Protein AF-H0ADK1-F1 (afdb_monomer_lite)

Secondary structure (DSSP, 8-state):
--PPEEEE-TTTTT---EEEE-SSSEEEEEEEEPTTT-PEEEEEE-TTS--EEEES-TT-GGGTT-

Radius of gyration: 12.51 Å; chains: 1; bounding box: 31×39×26 Å

Sequence (66 aa):
MYGSRFVGCTNYPDCENTYPLPNNGTINSSDKECETCGKPMIFVERKNNKDYSMCIDPDCASKDDW

pLDDT: mean 83.2, std 10.44, range [43.34, 91.12]

Foldseek 3Di:
DDDWDKDFDPPPPVGGDIFTDDPAFDKAWDPDADPQPRATKIWGHHPVDDIDIDGRHPPGPSRPVD

Structure (mmCIF, N/CA/C/O backbone):
data_AF-H0ADK1-F1
#
_entry.id   AF-H0ADK1-F1
#
loop_
_atom_site.group_PDB
_atom_site.id
_atom_site.type_symbol
_atom_site.label_atom_id
_atom_site.label_alt_id
_atom_site.label_comp_id
_atom_site.label_asym_id
_atom_site.label_entity_id
_atom_site.label_seq_id
_atom_site.pdbx_PDB_ins_code
_atom_site.Cartn_x
_atom_site.Cartn_y
_atom_site.Cartn_z
_atom_site.occupancy
_atom_site.B_iso_or_equiv
_atom_site.auth_seq_id
_atom_site.auth_comp_id
_atom_site.auth_asym_id
_atom_site.auth_atom_id
_atom_site.pdbx_PDB_model_num
ATOM 1 N N . MET A 1 1 ? 17.877 1.495 -14.518 1.00 43.34 1 MET A N 1
ATOM 2 C CA . MET A 1 1 ? 17.273 0.295 -13.899 1.00 43.34 1 MET A CA 1
ATOM 3 C C . MET A 1 1 ? 16.034 0.760 -13.150 1.00 43.34 1 MET A C 1
ATOM 5 O O . MET A 1 1 ? 16.182 1.455 -12.155 1.00 43.34 1 MET A O 1
ATOM 9 N N . TYR A 1 2 ? 14.833 0.5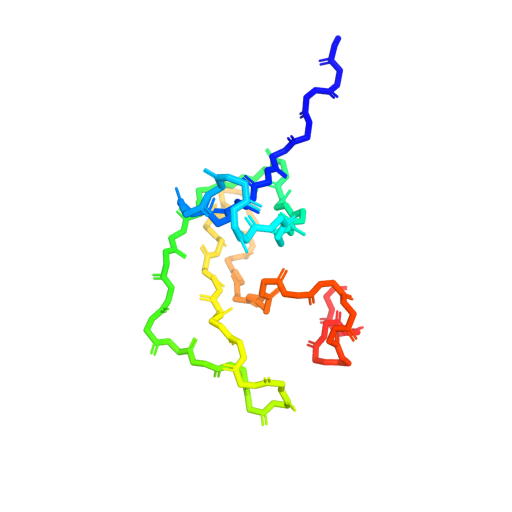02 -13.669 1.00 59.94 2 TYR A N 1
ATOM 10 C CA . TYR A 1 2 ? 13.584 0.911 -13.016 1.00 59.94 2 TYR A CA 1
ATOM 11 C C . TYR A 1 2 ? 13.176 -0.179 -12.018 1.00 59.94 2 TYR A C 1
ATOM 13 O O . TYR A 1 2 ? 12.461 -1.112 -12.366 1.00 59.94 2 TYR A O 1
ATOM 21 N N . GLY A 1 3 ? 13.719 -0.120 -10.801 1.00 63.66 3 GLY A N 1
ATOM 22 C CA . GLY A 1 3 ? 13.289 -0.994 -9.710 1.00 63.66 3 GLY A CA 1
ATOM 23 C C . GLY A 1 3 ? 11.945 -0.513 -9.172 1.00 63.66 3 GLY A C 1
ATOM 24 O O . GLY A 1 3 ? 11.843 0.632 -8.737 1.00 63.66 3 GLY A O 1
A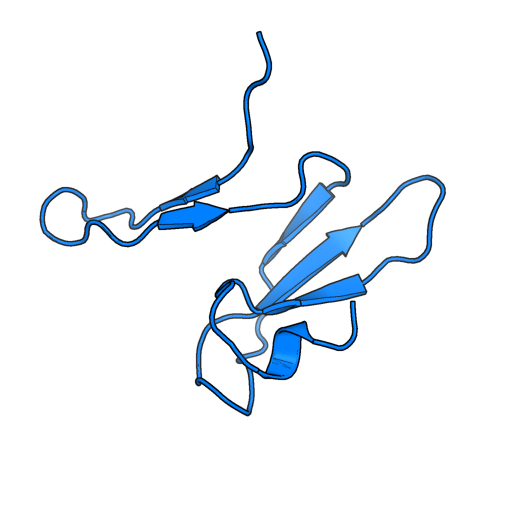TOM 25 N N . SER A 1 4 ? 10.929 -1.372 -9.224 1.00 78.12 4 SER A N 1
ATOM 26 C CA . SER A 1 4 ? 9.622 -1.104 -8.615 1.00 78.12 4 SER A CA 1
ATOM 27 C C . SER A 1 4 ? 9.618 -1.654 -7.194 1.00 78.12 4 SER A C 1
ATOM 29 O O . SER A 1 4 ? 10.128 -2.752 -6.965 1.00 78.12 4 SER A O 1
ATOM 31 N N . ARG A 1 5 ? 9.072 -0.914 -6.229 1.00 88.25 5 ARG A N 1
ATOM 32 C CA . ARG A 1 5 ? 8.909 -1.417 -4.858 1.00 88.25 5 ARG A CA 1
ATOM 33 C C . ARG A 1 5 ? 7.711 -2.361 -4.807 1.00 88.25 5 ARG A C 1
ATOM 35 O O . ARG A 1 5 ? 6.708 -2.129 -5.476 1.00 88.25 5 ARG A O 1
ATOM 42 N N . PHE A 1 6 ? 7.802 -3.408 -3.999 1.00 89.75 6 PHE A N 1
ATOM 43 C CA . PHE A 1 6 ? 6.700 -4.333 -3.754 1.00 89.75 6 PHE A CA 1
ATOM 44 C C . PHE A 1 6 ? 6.804 -4.914 -2.345 1.00 89.75 6 PHE A C 1
ATOM 46 O O . PHE A 1 6 ? 7.846 -4.818 -1.693 1.00 89.75 6 PHE A O 1
ATOM 53 N N . VAL A 1 7 ? 5.711 -5.505 -1.886 1.00 88.50 7 VAL A N 1
ATOM 54 C CA . VAL A 1 7 ? 5.635 -6.303 -0.664 1.00 88.50 7 VAL A CA 1
ATOM 55 C C . VAL A 1 7 ? 5.260 -7.720 -1.051 1.00 88.50 7 VAL A C 1
ATOM 57 O O . VAL A 1 7 ? 4.416 -7.922 -1.920 1.00 88.50 7 VAL A O 1
ATOM 60 N N . GLY A 1 8 ? 5.920 -8.690 -0.432 1.00 88.69 8 GLY A N 1
ATOM 61 C CA . GLY A 1 8 ? 5.658 -10.106 -0.634 1.00 88.69 8 GLY A CA 1
ATOM 62 C C . GLY A 1 8 ? 5.447 -10.819 0.691 1.00 88.69 8 GLY A C 1
ATOM 63 O O . GLY A 1 8 ? 5.856 -10.330 1.748 1.00 88.69 8 GLY A O 1
ATOM 64 N N . CYS A 1 9 ? 4.808 -11.979 0.619 1.00 88.06 9 CYS A N 1
ATOM 65 C CA . CYS A 1 9 ? 4.708 -12.903 1.739 1.00 88.06 9 CYS A CA 1
ATOM 66 C C . CYS A 1 9 ? 6.094 -13.286 2.284 1.00 88.06 9 CYS A C 1
ATOM 68 O O . CYS A 1 9 ? 7.016 -13.588 1.529 1.00 88.06 9 CYS A O 1
ATOM 70 N N . THR A 1 10 ? 6.227 -13.333 3.611 1.00 88.81 10 THR A N 1
ATOM 71 C CA . THR A 1 10 ? 7.444 -13.832 4.270 1.00 88.81 10 THR A CA 1
ATOM 72 C C . THR A 1 10 ? 7.587 -15.347 4.144 1.00 88.81 10 THR A C 1
ATOM 74 O O . THR A 1 10 ? 8.705 -15.849 4.120 1.00 88.81 10 THR A O 1
ATOM 77 N N . ASN A 1 11 ? 6.468 -16.069 4.023 1.00 90.75 11 ASN A N 1
ATOM 78 C CA . ASN A 1 11 ? 6.429 -17.527 3.912 1.00 90.75 11 ASN A CA 1
ATOM 79 C C . 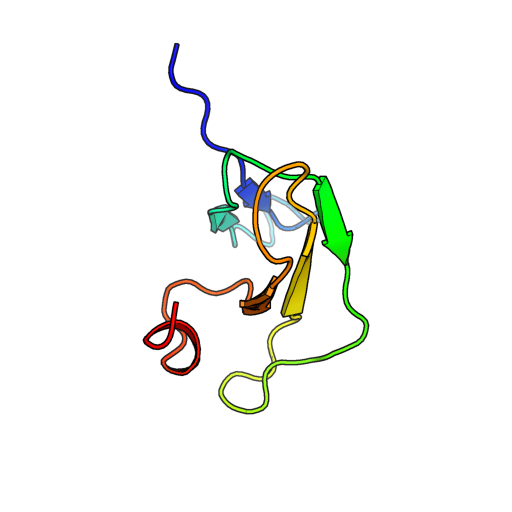ASN A 1 11 ? 6.575 -18.026 2.462 1.00 90.75 11 ASN A C 1
ATOM 81 O O . ASN A 1 11 ? 5.893 -18.957 2.048 1.00 90.75 11 ASN A O 1
ATOM 85 N N . TYR A 1 12 ? 7.405 -17.370 1.658 1.00 85.12 12 TYR A N 1
ATOM 86 C CA . TYR A 1 12 ? 7.719 -17.837 0.308 1.00 85.12 12 TYR A CA 1
ATOM 87 C C . TYR A 1 12 ? 8.554 -19.138 0.376 1.00 85.12 12 TYR A C 1
ATOM 89 O O . TYR A 1 12 ? 9.474 -19.198 1.198 1.00 85.12 12 TYR A O 1
ATOM 97 N N . PRO A 1 13 ? 8.307 -20.161 -0.473 1.00 88.19 13 PRO A N 1
ATOM 98 C CA . PRO A 1 13 ? 7.395 -20.181 -1.626 1.00 88.19 13 PRO A CA 1
ATOM 99 C C . PRO A 1 13 ? 5.953 -20.608 -1.317 1.00 88.19 13 PRO A C 1
ATOM 101 O O . PRO A 1 13 ? 5.105 -20.534 -2.197 1.00 88.19 13 PRO A O 1
ATOM 104 N N . ASP A 1 14 ? 5.637 -21.016 -0.087 1.00 89.69 14 ASP A N 1
ATOM 105 C CA . ASP A 1 14 ? 4.287 -21.486 0.267 1.00 89.69 14 ASP A CA 1
ATOM 106 C C . ASP A 1 14 ? 3.211 -20.391 0.114 1.00 89.69 14 ASP A C 1
ATOM 108 O O . ASP A 1 14 ? 2.027 -20.686 -0.045 1.00 89.69 14 ASP A O 1
ATOM 112 N N . CYS A 1 15 ? 3.611 -19.117 0.162 1.00 86.81 15 CYS A N 1
ATOM 113 C CA . CYS A 1 15 ? 2.800 -17.981 -0.259 1.00 86.81 15 CYS A CA 1
ATOM 114 C C . CYS A 1 15 ? 3.557 -17.119 -1.282 1.00 86.81 15 CYS A C 1
ATOM 116 O O . CYS A 1 15 ? 4.564 -16.491 -0.953 1.00 86.81 15 CYS A O 1
ATOM 118 N N . GLU A 1 16 ? 3.019 -17.025 -2.501 1.00 88.12 16 GLU A N 1
ATOM 119 C CA . GLU A 1 16 ? 3.587 -16.245 -3.616 1.00 88.12 16 GLU A CA 1
ATOM 120 C C . GLU A 1 16 ? 2.912 -14.877 -3.817 1.00 88.12 16 GLU A C 1
ATOM 122 O O . GLU A 1 16 ? 3.186 -14.168 -4.787 1.00 88.12 16 GLU A O 1
ATOM 127 N N . ASN A 1 17 ? 2.030 -14.470 -2.899 1.00 87.31 17 ASN A N 1
ATOM 128 C CA . ASN A 1 17 ? 1.348 -13.184 -3.006 1.00 87.31 17 ASN A CA 1
ATOM 129 C C . ASN A 1 17 ? 2.356 -12.036 -2.958 1.00 87.31 17 ASN A C 1
ATOM 131 O O . ASN A 1 17 ? 3.124 -11.893 -2.000 1.00 87.31 17 ASN A O 1
ATOM 135 N N . THR A 1 18 ? 2.298 -11.188 -3.980 1.00 88.44 18 THR A N 1
ATOM 136 C CA . THR A 1 18 ? 3.080 -9.962 -4.078 1.00 88.44 18 THR A CA 1
ATOM 137 C C . THR A 1 18 ? 2.180 -8.815 -4.497 1.00 88.44 18 THR A C 1
ATOM 139 O O . THR A 1 18 ? 1.270 -8.985 -5.305 1.00 88.44 18 THR A O 1
ATOM 142 N N . TYR A 1 19 ? 2.432 -7.636 -3.937 1.00 88.25 19 TYR A N 1
ATOM 143 C CA . TYR A 1 19 ? 1.657 -6.441 -4.232 1.00 88.25 19 TYR A CA 1
ATOM 144 C C . TYR A 1 19 ? 2.576 -5.262 -4.553 1.00 88.25 19 TYR A C 1
ATOM 146 O O . TYR A 1 19 ? 3.562 -5.040 -3.838 1.00 88.25 19 TYR A O 1
ATOM 154 N N . PRO A 1 20 ? 2.278 -4.488 -5.610 1.00 88.19 20 PRO A N 1
ATOM 155 C CA . PRO A 1 20 ? 3.090 -3.347 -5.994 1.00 88.19 20 PRO A CA 1
ATOM 156 C C . PRO A 1 20 ? 2.939 -2.215 -4.978 1.00 88.19 20 PRO A C 1
ATOM 158 O O . PRO A 1 20 ? 1.840 -1.902 -4.520 1.00 88.19 20 PRO A O 1
ATOM 161 N N . LEU A 1 21 ? 4.052 -1.558 -4.671 1.00 88.38 21 LEU A N 1
ATOM 162 C CA . LEU A 1 21 ? 4.094 -0.410 -3.781 1.00 88.38 21 LEU A CA 1
ATOM 163 C C . LEU A 1 21 ? 4.481 0.862 -4.541 1.00 88.38 21 LEU A C 1
ATOM 165 O O . LEU A 1 21 ? 5.227 0.803 -5.523 1.00 88.38 21 LEU A O 1
ATOM 169 N N . PRO A 1 22 ? 4.034 2.037 -4.068 1.00 85.94 22 PRO A N 1
ATOM 170 C CA . PRO A 1 22 ? 4.488 3.309 -4.604 1.00 85.94 22 PRO A CA 1
ATOM 171 C C . PRO A 1 22 ? 6.014 3.427 -4.557 1.00 85.94 22 PRO A C 1
ATOM 173 O O . PRO A 1 22 ? 6.660 3.191 -3.532 1.00 85.94 22 PRO A O 1
ATOM 176 N N . ASN A 1 23 ? 6.601 3.848 -5.676 1.00 85.69 23 ASN A N 1
ATOM 177 C CA . ASN A 1 23 ? 8.049 4.033 -5.779 1.00 85.69 23 ASN A CA 1
ATOM 178 C C . ASN A 1 23 ? 8.548 5.251 -4.986 1.00 85.69 23 ASN A C 1
ATOM 180 O O . ASN A 1 23 ? 9.736 5.345 -4.687 1.00 85.69 23 ASN A O 1
ATOM 184 N N . ASN A 1 24 ? 7.650 6.168 -4.620 1.00 85.50 24 ASN A N 1
ATOM 185 C CA . ASN A 1 24 ? 7.947 7.383 -3.874 1.00 85.50 24 ASN A CA 1
ATOM 186 C C . ASN A 1 24 ? 7.242 7.410 -2.509 1.00 85.50 24 ASN A C 1
ATOM 188 O O . ASN A 1 24 ? 6.148 6.880 -2.335 1.00 85.50 24 ASN A O 1
ATOM 192 N N . GLY A 1 25 ? 7.871 8.092 -1.553 1.00 86.75 25 GLY A N 1
ATOM 193 C CA . GLY A 1 25 ? 7.366 8.221 -0.187 1.00 86.75 25 GLY A CA 1
ATOM 194 C C . GLY A 1 25 ? 7.859 7.132 0.768 1.00 86.75 25 GLY A C 1
ATOM 195 O O . GLY A 1 25 ? 8.382 6.086 0.362 1.00 86.75 25 GLY A O 1
ATOM 196 N N . THR A 1 26 ? 7.723 7.417 2.057 1.00 90.38 26 THR A N 1
ATOM 197 C CA . THR A 1 26 ? 7.970 6.466 3.141 1.00 90.38 26 THR A CA 1
ATOM 198 C C . THR A 1 26 ? 6.709 5.636 3.333 1.00 90.38 26 THR A C 1
ATOM 200 O O . THR A 1 26 ? 5.612 6.183 3.355 1.00 90.38 26 THR A O 1
ATOM 203 N N . ILE A 1 27 ? 6.859 4.316 3.421 1.00 89.69 27 ILE A N 1
ATOM 204 C CA . ILE A 1 27 ? 5.731 3.396 3.577 1.00 89.69 27 ILE A CA 1
ATOM 205 C C . ILE A 1 27 ? 5.724 2.927 5.021 1.00 89.69 27 ILE A C 1
ATOM 207 O O . ILE A 1 27 ? 6.721 2.381 5.488 1.00 89.69 27 ILE A O 1
ATOM 211 N N . ASN A 1 28 ? 4.595 3.126 5.685 1.00 89.81 28 ASN A N 1
ATOM 212 C CA . ASN A 1 28 ? 4.331 2.690 7.042 1.00 89.81 28 ASN A CA 1
ATOM 213 C C . ASN A 1 28 ? 3.177 1.681 7.020 1.00 89.81 28 ASN A C 1
ATOM 215 O O . ASN A 1 28 ? 2.206 1.838 6.272 1.00 89.81 28 ASN A O 1
ATOM 219 N N . SER A 1 29 ? 3.280 0.632 7.831 1.00 85.56 29 SER A N 1
ATOM 220 C CA . SER A 1 29 ? 2.171 -0.293 8.064 1.00 85.56 29 SER A CA 1
ATOM 221 C C . SER A 1 29 ? 1.042 0.432 8.792 1.00 85.56 29 SER A C 1
ATOM 223 O O . SER A 1 29 ? 1.299 1.177 9.737 1.00 85.56 29 SER A O 1
ATOM 225 N N . SER A 1 30 ? -0.201 0.220 8.361 1.00 85.75 30 SER A N 1
ATOM 226 C CA . SER A 1 30 ? -1.375 0.662 9.109 1.00 85.75 30 SER A CA 1
ATOM 227 C C . SER A 1 30 ? -1.967 -0.520 9.868 1.00 85.75 30 SER A C 1
ATOM 229 O O . SER A 1 30 ? -2.022 -1.622 9.332 1.00 85.75 30 SER A O 1
ATOM 231 N N . ASP A 1 31 ? -2.487 -0.276 11.070 1.00 86.06 31 ASP A N 1
ATOM 232 C CA . ASP A 1 31 ? -3.290 -1.260 11.814 1.00 86.06 31 ASP A CA 1
ATOM 233 C C . ASP A 1 31 ? -4.728 -1.376 11.271 1.00 86.06 31 ASP A C 1
ATOM 235 O O . ASP A 1 31 ? -5.580 -2.037 11.860 1.00 86.06 31 ASP A O 1
ATOM 239 N N . LYS A 1 32 ? -5.031 -0.681 10.167 1.00 86.31 32 LYS A N 1
ATOM 240 C CA . LYS A 1 32 ? -6.344 -0.692 9.526 1.00 86.31 32 LYS A CA 1
ATOM 241 C C . LYS A 1 32 ? -6.407 -1.745 8.434 1.00 86.31 32 LYS A C 1
ATOM 243 O O . LYS A 1 32 ? -5.519 -1.839 7.586 1.00 86.31 32 LYS A O 1
ATOM 248 N N . GLU A 1 33 ? -7.524 -2.449 8.399 1.00 88.31 33 GLU A N 1
ATOM 249 C CA . GLU A 1 33 ? -7.898 -3.330 7.302 1.00 88.31 33 GLU A CA 1
ATOM 250 C C . GLU A 1 33 ? -8.838 -2.590 6.344 1.00 88.31 33 GLU A C 1
ATOM 252 O O . GLU A 1 33 ? -9.576 -1.683 6.732 1.00 88.31 33 GLU A O 1
ATOM 257 N N . CYS A 1 34 ? -8.778 -2.938 5.063 1.00 86.94 34 CYS A N 1
ATOM 258 C CA . CYS A 1 34 ? -9.691 -2.420 4.059 1.00 86.94 34 CYS A CA 1
ATOM 259 C C . CYS A 1 34 ? -11.091 -3.001 4.290 1.00 86.94 34 CYS A C 1
ATOM 261 O O . CYS A 1 34 ? -11.260 -4.217 4.281 1.00 86.94 34 CYS A O 1
ATOM 263 N N . GLU A 1 35 ? -12.107 -2.149 4.418 1.00 85.44 35 GLU A N 1
ATOM 264 C CA . GLU A 1 35 ? -13.495 -2.580 4.650 1.00 85.44 35 GLU A CA 1
ATOM 265 C C . GLU A 1 35 ? -14.088 -3.377 3.472 1.00 85.44 35 GLU A C 1
ATOM 267 O O . GLU A 1 35 ? -15.040 -4.132 3.650 1.00 85.44 35 GLU A O 1
ATOM 272 N N . THR A 1 36 ? -13.523 -3.240 2.267 1.00 84.69 36 THR A N 1
ATOM 273 C CA . THR A 1 36 ? -14.017 -3.908 1.053 1.00 84.69 36 THR A CA 1
ATOM 274 C C . THR A 1 36 ? -13.459 -5.321 0.881 1.00 84.69 36 THR A C 1
ATOM 276 O O . THR A 1 36 ? -14.196 -6.224 0.496 1.00 84.69 36 THR A O 1
ATOM 279 N N . CYS A 1 37 ? -12.163 -5.524 1.133 1.00 85.94 37 CYS A N 1
ATOM 280 C CA . CYS A 1 37 ? -11.481 -6.795 0.852 1.00 85.94 37 CYS A CA 1
ATOM 281 C C . CYS A 1 37 ? -10.836 -7.452 2.083 1.00 85.94 37 CYS A C 1
ATOM 283 O O . CYS A 1 37 ? -10.291 -8.548 1.967 1.00 85.94 37 CYS A O 1
ATOM 285 N N . GLY A 1 38 ? -10.858 -6.793 3.246 1.00 85.38 38 GLY A N 1
ATOM 286 C CA . GLY A 1 38 ? -10.265 -7.281 4.496 1.00 85.38 38 GLY A CA 1
ATOM 287 C C . GLY A 1 38 ? -8.734 -7.296 4.516 1.00 85.38 38 GLY A C 1
ATOM 288 O O . GLY A 1 38 ? -8.138 -7.804 5.458 1.00 85.38 38 GLY A O 1
AT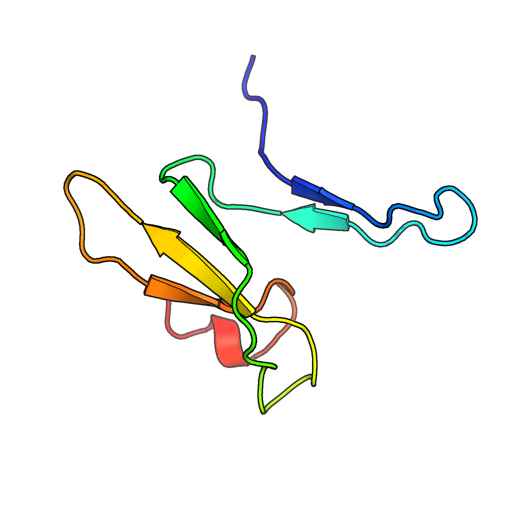OM 289 N N . LYS A 1 39 ? -8.065 -6.773 3.482 1.00 87.62 39 LYS A N 1
ATOM 290 C CA . LYS A 1 39 ? -6.597 -6.766 3.402 1.00 87.62 39 LYS A CA 1
ATOM 291 C C . LYS A 1 39 ? -5.996 -5.580 4.150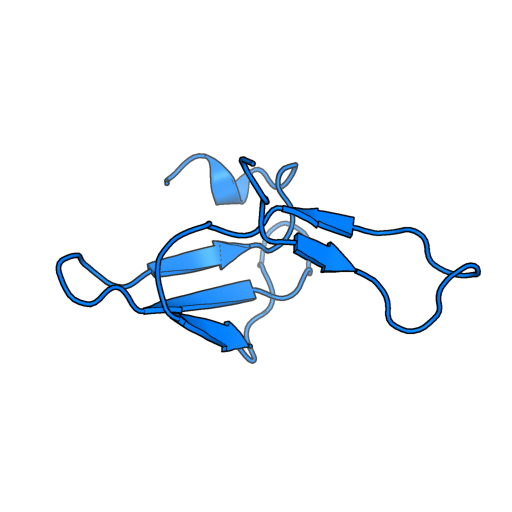 1.00 87.62 39 LYS A C 1
ATOM 293 O O . LYS A 1 39 ? -6.641 -4.533 4.236 1.00 87.62 39 LYS A O 1
ATOM 298 N N . PRO A 1 40 ? -4.753 -5.697 4.646 1.00 87.94 40 PRO A N 1
ATOM 299 C CA . PRO A 1 40 ? -4.114 -4.615 5.378 1.00 87.94 40 PRO A CA 1
ATOM 300 C C . PRO A 1 40 ? -3.951 -3.372 4.502 1.00 87.94 40 PRO A C 1
ATOM 302 O O . PRO A 1 40 ? -3.636 -3.446 3.308 1.00 87.94 40 PRO A O 1
ATOM 305 N N . MET A 1 41 ? -4.156 -2.213 5.113 1.00 89.94 41 MET A N 1
ATOM 306 C CA . MET A 1 41 ? -3.882 -0.925 4.497 1.00 89.94 41 MET A CA 1
ATOM 307 C C . MET A 1 41 ? -2.466 -0.461 4.840 1.00 89.94 41 MET A C 1
ATOM 309 O O . MET A 1 41 ? -1.885 -0.815 5.866 1.00 89.94 41 MET A O 1
ATOM 313 N N . ILE A 1 42 ? -1.904 0.370 3.973 1.00 90.12 42 ILE A N 1
ATOM 314 C CA . ILE A 1 42 ? -0.618 1.028 4.190 1.00 90.12 42 ILE A CA 1
ATOM 315 C C . ILE A 1 42 ? -0.816 2.536 4.242 1.00 90.12 42 ILE A C 1
ATOM 317 O O . ILE A 1 42 ? -1.744 3.076 3.638 1.00 90.12 42 ILE A O 1
ATOM 321 N N . PHE A 1 43 ? 0.074 3.220 4.949 1.00 90.38 43 PHE A N 1
ATOM 322 C CA . PHE A 1 43 ? 0.153 4.673 4.973 1.00 90.38 43 PHE A CA 1
ATOM 323 C C . PHE A 1 43 ? 1.418 5.126 4.250 1.00 90.38 43 PHE A C 1
ATOM 325 O O . PHE A 1 43 ? 2.505 4.602 4.498 1.00 90.38 43 PHE A O 1
ATOM 332 N N . VAL A 1 44 ? 1.276 6.077 3.331 1.00 90.69 44 VAL A N 1
ATOM 333 C CA . VAL A 1 44 ? 2.373 6.567 2.501 1.00 90.69 44 VAL A CA 1
ATOM 334 C C . VAL A 1 44 ? 2.597 8.042 2.782 1.00 90.69 44 VAL A C 1
ATOM 336 O O . VAL A 1 44 ? 1.787 8.892 2.409 1.00 90.69 44 VAL A O 1
ATOM 339 N N . GLU A 1 45 ? 3.739 8.332 3.393 1.00 91.12 45 GLU A N 1
ATOM 340 C CA . GLU A 1 45 ? 4.180 9.688 3.705 1.00 91.12 45 GLU A CA 1
ATOM 341 C C . GLU A 1 45 ? 4.998 10.258 2.547 1.00 91.12 45 GLU A C 1
ATOM 343 O O . GLU A 1 45 ? 6.005 9.677 2.120 1.00 91.12 45 GLU A O 1
ATOM 348 N N . ARG A 1 46 ? 4.598 11.415 2.017 1.00 89.00 46 ARG A N 1
ATOM 349 C CA . ARG A 1 46 ? 5.282 12.074 0.899 1.00 89.00 46 ARG A CA 1
ATOM 350 C C . ARG A 1 46 ? 5.820 13.432 1.348 1.00 89.00 46 ARG A C 1
ATOM 352 O O . ARG A 1 46 ? 5.072 14.317 1.716 1.00 89.00 46 ARG A O 1
ATOM 359 N N . LYS A 1 47 ? 7.130 13.663 1.189 1.00 81.69 47 LYS A N 1
ATOM 360 C CA . LYS A 1 47 ? 7.792 14.918 1.620 1.00 81.69 47 LYS A CA 1
ATOM 361 C C . LYS A 1 47 ? 7.197 16.213 1.040 1.00 81.69 47 LYS A C 1
ATOM 363 O O . LYS A 1 47 ? 7.262 17.242 1.696 1.00 81.69 47 LYS A O 1
ATOM 368 N N . ASN A 1 48 ? 6.669 16.164 -0.186 1.00 82.19 48 ASN A N 1
ATOM 369 C CA . ASN A 1 48 ? 6.204 17.345 -0.929 1.00 82.19 48 ASN A CA 1
ATOM 370 C C . ASN A 1 48 ? 4.718 17.276 -1.325 1.00 82.19 48 ASN A C 1
ATOM 372 O O . ASN A 1 48 ? 4.240 18.159 -2.027 1.00 82.19 48 ASN A O 1
ATOM 376 N N . ASN A 1 49 ? 4.008 16.208 -0.961 1.00 83.38 49 ASN A N 1
ATOM 377 C CA . ASN A 1 49 ? 2.620 15.970 -1.361 1.00 83.38 49 ASN A CA 1
ATOM 378 C C . ASN A 1 49 ? 1.804 15.552 -0.143 1.00 83.38 49 ASN A C 1
ATOM 380 O O . ASN A 1 49 ? 2.369 15.206 0.886 1.00 83.38 49 ASN A O 1
ATOM 384 N N . LYS A 1 50 ? 0.478 15.549 -0.275 1.00 84.50 50 LYS A N 1
ATOM 385 C CA . LYS A 1 50 ? -0.397 15.055 0.785 1.00 84.50 50 LYS A CA 1
ATOM 386 C C . LYS A 1 50 ? -0.147 13.562 1.024 1.00 84.50 50 LYS A C 1
ATOM 388 O O . LYS A 1 50 ? -0.092 12.782 0.067 1.00 84.50 50 LYS A O 1
ATOM 393 N N . ASP A 1 51 ? -0.004 13.197 2.29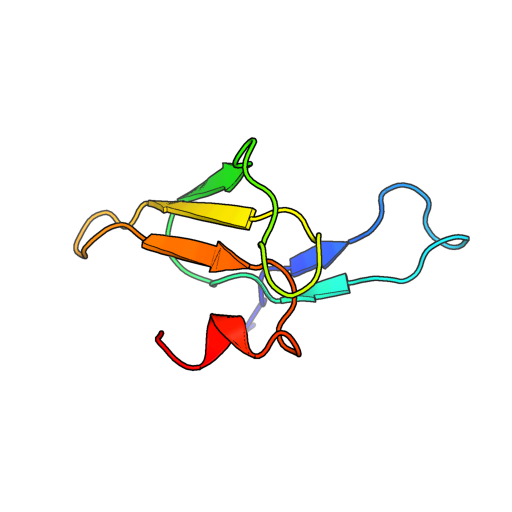1 1.00 89.06 51 ASP A N 1
ATOM 394 C CA . ASP A 1 51 ? 0.049 11.804 2.720 1.00 89.06 51 ASP A CA 1
ATOM 395 C C . ASP A 1 51 ? -1.297 11.123 2.463 1.00 89.06 51 ASP A C 1
ATOM 397 O O . ASP A 1 51 ? -2.352 11.767 2.465 1.00 89.06 51 ASP A O 1
ATOM 401 N N . TYR A 1 52 ? -1.267 9.816 2.230 1.00 87.31 52 TYR A N 1
ATOM 402 C CA . TYR A 1 52 ? -2.463 9.047 1.900 1.00 87.31 52 TYR A CA 1
ATOM 403 C C . TYR A 1 52 ? -2.350 7.613 2.411 1.00 87.31 52 TYR A C 1
ATOM 405 O O . TYR A 1 52 ? -1.259 7.058 2.546 1.00 87.31 52 TYR A O 1
ATOM 413 N N . SER A 1 53 ? -3.503 7.013 2.694 1.00 87.81 53 SER A N 1
ATOM 414 C CA . SER A 1 53 ? -3.621 5.584 2.966 1.00 87.81 53 SER A CA 1
ATOM 415 C C . SER A 1 53 ? -4.141 4.877 1.724 1.00 87.81 53 SER A C 1
ATOM 417 O O . SER A 1 53 ? -4.998 5.416 1.029 1.00 87.81 53 SER A O 1
ATOM 419 N N . MET A 1 54 ? -3.652 3.672 1.458 1.00 86.50 54 MET A N 1
ATOM 420 C CA . MET A 1 54 ? -4.161 2.837 0.371 1.00 86.50 54 MET A CA 1
ATOM 421 C C . MET A 1 54 ? -4.245 1.376 0.797 1.00 86.50 54 MET A C 1
ATOM 423 O O . MET A 1 54 ? -3.466 0.917 1.637 1.00 86.50 54 MET A O 1
ATOM 427 N N . CYS A 1 55 ? -5.171 0.635 0.190 1.00 89.38 55 CYS A N 1
ATOM 428 C CA . CYS A 1 55 ? -5.156 -0.817 0.277 1.00 89.38 55 CYS A CA 1
ATOM 429 C C . CYS A 1 55 ? -3.905 -1.355 -0.434 1.00 89.38 55 CYS A C 1
ATOM 431 O O . CYS A 1 55 ? -3.501 -0.844 -1.481 1.00 89.38 55 CYS A O 1
ATOM 433 N N . ILE A 1 56 ? -3.296 -2.390 0.142 1.00 87.00 56 ILE A N 1
ATOM 434 C CA . ILE A 1 56 ? -2.156 -3.093 -0.452 1.00 87.00 56 ILE A CA 1
ATOM 435 C C . ILE A 1 56 ? -2.522 -3.768 -1.784 1.00 87.00 56 ILE A C 1
ATOM 437 O O . ILE A 1 56 ? -1.675 -3.900 -2.661 1.00 87.00 56 ILE A O 1
ATOM 441 N N . ASP A 1 57 ? -3.783 -4.166 -1.949 1.00 86.50 57 ASP A N 1
ATOM 442 C CA . ASP A 1 57 ? -4.246 -4.952 -3.085 1.00 86.50 57 ASP A CA 1
ATOM 443 C C . ASP A 1 57 ? -4.617 -4.059 -4.281 1.00 86.50 57 ASP A C 1
ATOM 445 O O . ASP A 1 57 ? -5.514 -3.218 -4.154 1.00 86.50 57 ASP A O 1
ATOM 449 N N . PRO A 1 58 ? -3.938 -4.195 -5.439 1.00 80.62 58 PRO A N 1
ATOM 450 C CA . PRO A 1 58 ? -4.269 -3.443 -6.639 1.00 80.62 58 PRO A CA 1
ATOM 451 C C . PRO A 1 58 ? -5.635 -3.790 -7.228 1.00 80.62 58 PRO A C 1
ATOM 453 O O . PRO A 1 58 ? -6.199 -2.923 -7.886 1.00 80.62 58 PRO A O 1
ATOM 456 N N . ASP A 1 59 ? -6.159 -4.987 -6.967 1.00 80.50 59 ASP A N 1
ATOM 457 C CA . ASP A 1 59 ? -7.442 -5.444 -7.505 1.00 80.50 59 ASP A CA 1
ATOM 458 C C . ASP A 1 59 ? -8.623 -5.031 -6.609 1.00 80.50 59 ASP A C 1
ATOM 460 O O . ASP A 1 59 ? -9.784 -5.321 -6.904 1.00 80.50 59 ASP A O 1
ATOM 464 N N . CYS A 1 60 ? -8.353 -4.347 -5.491 1.00 82.75 60 CYS A N 1
ATOM 465 C CA . CYS A 1 60 ? -9.402 -3.862 -4.610 1.00 82.75 60 CYS A CA 1
ATOM 466 C C . CYS A 1 60 ? -10.123 -2.655 -5.223 1.00 82.75 60 CYS A C 1
ATOM 468 O O . CYS A 1 60 ? -9.500 -1.633 -5.506 1.00 82.75 60 CYS A O 1
ATOM 470 N N . ALA A 1 61 ? -11.455 -2.720 -5.300 1.00 72.50 61 ALA A N 1
ATOM 471 C CA . ALA A 1 61 ? -12.302 -1.610 -5.748 1.00 72.50 61 ALA A CA 1
ATOM 472 C C . ALA A 1 61 ? -12.120 -0.327 -4.912 1.00 72.50 61 ALA A C 1
ATOM 474 O O . ALA A 1 61 ? -12.316 0.775 -5.410 1.00 72.50 61 ALA A O 1
ATOM 475 N N . SER A 1 62 ? -11.671 -0.441 -3.654 1.00 69.06 62 SER A N 1
ATOM 476 C CA . SER A 1 62 ? -11.355 0.723 -2.811 1.00 69.06 62 SER A CA 1
ATOM 477 C C . SER A 1 62 ? -10.151 1.529 -3.312 1.00 69.06 62 SER A C 1
ATOM 479 O O . SER A 1 62 ? -9.785 2.530 -2.699 1.00 69.06 62 SER A O 1
ATOM 481 N N . LYS A 1 63 ? -9.457 1.039 -4.342 1.00 64.81 63 LYS A N 1
ATOM 482 C CA . LYS A 1 63 ? -8.309 1.697 -4.947 1.00 64.81 63 LYS A CA 1
ATOM 483 C C . LYS A 1 63 ? -8.707 2.622 -6.095 1.00 64.81 63 LYS A C 1
ATOM 485 O O . LYS A 1 63 ? -7.841 3.358 -6.523 1.00 64.81 63 LYS A O 1
ATOM 490 N N . ASP A 1 64 ? -9.959 2.641 -6.562 1.00 54.50 64 ASP A N 1
ATOM 491 C CA . ASP A 1 64 ? -10.374 3.500 -7.689 1.00 54.50 64 ASP A CA 1
ATOM 492 C C . ASP A 1 64 ? -10.338 5.016 -7.384 1.00 54.50 64 ASP A C 1
ATOM 494 O O . ASP A 1 64 ? -10.330 5.819 -8.311 1.00 54.50 64 ASP A O 1
ATOM 498 N N . ASP A 1 65 ? -10.230 5.423 -6.113 1.00 50.50 65 ASP A N 1
ATOM 499 C CA . ASP A 1 65 ? -10.246 6.834 -5.672 1.00 50.50 65 ASP A CA 1
ATOM 500 C C . ASP A 1 65 ? -8.847 7.461 -5.426 1.00 50.50 65 ASP A C 1
ATOM 502 O O . ASP A 1 65 ? -8.704 8.401 -4.635 1.00 50.50 65 ASP A O 1
ATOM 506 N N . TRP A 1 66 ? -7.791 6.946 -6.066 1.00 53.47 66 TRP A N 1
ATOM 507 C CA . TRP A 1 66 ? -6.402 7.428 -5.904 1.00 53.47 66 TRP A CA 1
ATOM 508 C C . TRP A 1 66 ? -5.933 8.447 -6.952 1.00 53.47 66 TRP A C 1
ATOM 510 O O . TRP A 1 66 ? -6.265 8.301 -8.148 1.00 53.47 66 TRP A O 1
#